Protein AF-A0A411HLN0-F1 (afdb_monomer)

Mean predicted aligned error: 2.89 Å

Radius of gyration: 16.05 Å; Cα contacts (8 Å, |Δi|>4): 279; chains: 1; bounding box: 36×30×47 Å

Foldseek 3Di:
DQDALVVFKDKDWDQAQQVACQVVLCVPPVDGDDGHDT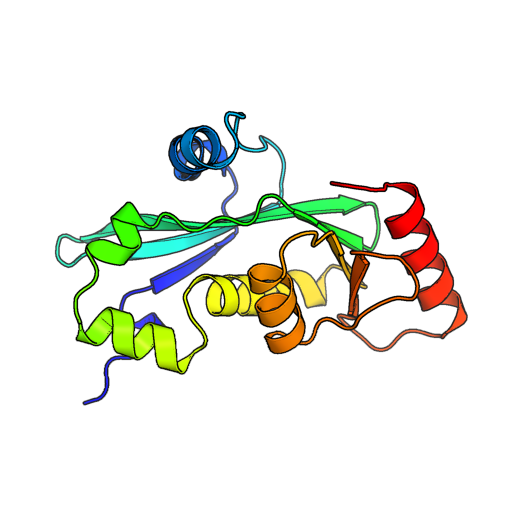KIFIWGQDPVRDTHTAWIWGWDDDDQETEIDPTDGDVVVVVVDDPSNVVNQVVQVHDSLVSVLVVLQVCLVRHQKYKYQDPDPSVVVSCVVSPWDDDPDPSITMDGSDDDDPVVVVVVVVVNVVVPHD

Solvent-accessible surface area (backbone atoms only — not comparable to full-atom values): 9291 Å² total; per-residue (Å²): 133,85,69,55,50,75,80,37,42,49,69,45,78,45,92,62,39,42,88,65,40,28,71,54,30,38,70,76,70,72,40,79,40,66,90,62,70,42,27,38,39,27,24,38,52,44,97,88,70,48,74,42,71,32,30,39,38,35,34,40,78,61,86,56,31,33,44,39,25,82,67,47,67,40,66,72,54,60,68,68,49,52,70,67,56,52,51,27,28,54,78,58,68,26,66,65,35,49,41,49,46,49,49,54,62,71,42,28,88,81,29,56,31,40,33,35,57,44,90,46,75,68,59,42,55,39,45,45,74,66,59,33,42,83,53,98,51,88,47,36,31,40,32,69,51,55,93,70,57,72,68,59,50,53,52,54,50,51,55,54,58,73,68,54,85,96

Nearest PDB structures (foldseek):
  3v92-assembly1_B  TM=3.816E-01  e=2.909E-01  Homo sapiens
  1c8z-assembly1_A  TM=3.598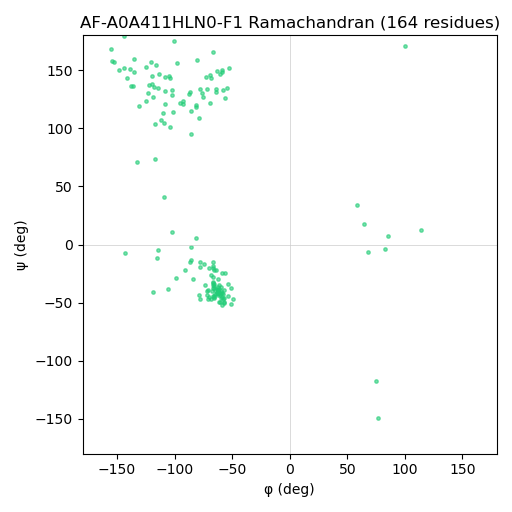E-01  e=3.294E-01  Mus musculus
  1s31-assembly1_A  TM=3.503E-01  e=3.294E-01  Homo sapiens
  3fg4-assembly2_B  TM=3.562E-01  e=1.290E+00  Plexaura homomalla
  8qdr-assembly1_B  TM=3.666E-01  e=1.759E+00  Vitis vinifera

Secondary structure (DSSP, 8-state):
-PPPGGGTEEEEEES-THHHHHHHHHHHHSSPPP-SS-EEEEEEE-TTS-EEEEEEEEEEEETTEEEEEEEEE-HHHHTTS-HHHHHHHHHTT-HHHHHHHHHHHHHTTT-SEEEEE---HHHHHHHHHHT-EE-SSTTEEEEESS---HHHHHHHHHHHHHH---

Sequence (166 aa):
MNMRVEDFIIVTEVDHGPAFVEQIFQRRYKQTAPDFPHHIVAFWRRDDGAFVPLCYAHFSNAGEILLGGGACTDDRVLRRLSAAQRDALRTVGGVYQHTLDYAVKHFAPRYDAIFGYCGDGLAERVDLAVGFSKTEHKHLLVYWTRELAPDRRAELLAQANVVGPF

Organism: NCBI:txid2511995

Structure (mmCIF, N/CA/C/O backbone):
data_AF-A0A411HLN0-F1
#
_entry.id   AF-A0A411HLN0-F1
#
loop_
_atom_site.group_PDB
_atom_site.id
_atom_site.type_symbol
_atom_site.label_atom_id
_atom_site.label_alt_id
_atom_site.label_comp_id
_atom_site.label_asym_id
_atom_site.label_entity_id
_atom_site.label_seq_id
_atom_site.pdbx_PDB_ins_code
_atom_site.Cartn_x
_atom_site.Cartn_y
_atom_site.Cartn_z
_atom_site.occupancy
_atom_site.B_iso_or_equiv
_atom_site.auth_seq_id
_atom_site.auth_comp_id
_atom_site.auth_asym_id
_atom_site.auth_atom_id
_atom_site.pdbx_PDB_model_num
ATOM 1 N N . MET A 1 1 ? 1.170 -11.139 27.976 1.00 58.38 1 MET A N 1
ATOM 2 C CA . MET A 1 1 ? 1.066 -11.585 26.571 1.00 58.38 1 MET A CA 1
ATOM 3 C C . MET A 1 1 ? 1.064 -10.327 25.718 1.00 58.38 1 MET A C 1
ATOM 5 O O . MET A 1 1 ? 0.274 -9.442 26.021 1.00 58.38 1 MET A O 1
ATOM 9 N N . ASN A 1 2 ? 2.009 -10.172 24.788 1.00 81.81 2 ASN A N 1
ATOM 10 C CA . ASN A 1 2 ? 2.109 -8.943 23.995 1.00 81.81 2 ASN A CA 1
ATOM 11 C C . ASN A 1 2 ? 0.993 -8.942 22.939 1.00 81.81 2 ASN A C 1
ATOM 13 O O . ASN A 1 2 ? 0.846 -9.933 22.227 1.00 81.81 2 ASN A O 1
ATOM 17 N N . MET A 1 3 ? 0.196 -7.874 22.881 1.00 92.06 3 MET A N 1
ATOM 18 C CA . MET A 1 3 ? -0.866 -7.708 21.882 1.00 92.06 3 MET A CA 1
ATOM 19 C C . MET A 1 3 ? -0.242 -7.617 20.488 1.00 92.06 3 MET A C 1
ATOM 21 O O . MET A 1 3 ? 0.699 -6.845 20.298 1.00 92.06 3 MET A O 1
ATOM 25 N N . ARG A 1 4 ? -0.754 -8.383 19.521 1.00 94.94 4 ARG A N 1
ATOM 26 C CA . ARG A 1 4 ? -0.314 -8.301 18.124 1.00 94.94 4 ARG A CA 1
ATOM 27 C C . ARG A 1 4 ? -1.273 -7.433 17.321 1.00 94.94 4 ARG A C 1
ATOM 29 O O . ARG A 1 4 ? -2.436 -7.274 17.688 1.00 94.94 4 ARG A O 1
ATOM 36 N N . VAL A 1 5 ? -0.788 -6.863 16.222 1.00 96.81 5 VAL A N 1
ATOM 37 C CA . VAL A 1 5 ? -1.590 -5.972 15.371 1.00 96.81 5 VAL A CA 1
ATOM 38 C C . VAL A 1 5 ? -2.770 -6.715 14.753 1.00 96.81 5 VAL A C 1
ATOM 40 O O . VAL A 1 5 ? -3.878 -6.191 14.740 1.00 96.81 5 VAL A O 1
ATOM 43 N N . GLU A 1 6 ? -2.574 -7.970 14.359 1.00 96.00 6 GLU A N 1
ATOM 44 C CA . GLU A 1 6 ? -3.593 -8.822 13.737 1.00 96.00 6 GLU A CA 1
ATOM 45 C C . GLU A 1 6 ? -4.734 -9.180 14.704 1.00 96.00 6 GLU A C 1
ATOM 47 O O . GLU A 1 6 ? -5.807 -9.617 14.287 1.00 96.00 6 GLU A O 1
ATOM 52 N N . ASP A 1 7 ? -4.537 -8.975 16.011 1.00 95.94 7 ASP A N 1
ATOM 53 C CA . ASP A 1 7 ? -5.576 -9.208 17.008 1.00 95.94 7 ASP A CA 1
ATOM 54 C C . ASP A 1 7 ? -6.648 -8.091 16.982 1.00 95.94 7 ASP A C 1
ATOM 56 O O . ASP A 1 7 ? -7.747 -8.284 17.508 1.00 95.94 7 ASP A O 1
ATOM 60 N N . PHE A 1 8 ? -6.379 -6.929 16.370 1.00 97.44 8 PHE A N 1
ATOM 61 C CA . PHE A 1 8 ? -7.331 -5.807 16.309 1.00 97.44 8 PHE A CA 1
ATOM 62 C C . PHE A 1 8 ? -7.334 -5.020 14.990 1.00 97.44 8 PHE A C 1
ATOM 64 O O . PHE A 1 8 ? -8.211 -4.176 14.811 1.00 97.44 8 PHE A O 1
ATOM 71 N N . ILE A 1 9 ? -6.412 -5.274 14.063 1.00 98.31 9 ILE A N 1
ATOM 72 C CA . ILE A 1 9 ? -6.415 -4.722 12.706 1.00 98.31 9 ILE A CA 1
ATOM 73 C C . ILE A 1 9 ? -6.606 -5.854 11.704 1.00 98.31 9 ILE A C 1
ATOM 75 O O . ILE A 1 9 ? -5.947 -6.886 11.784 1.00 98.31 9 ILE A O 1
ATOM 79 N N . ILE A 1 10 ? -7.486 -5.629 10.733 1.00 98.19 10 ILE A N 1
ATOM 80 C CA . ILE A 1 10 ? -7.634 -6.475 9.551 1.00 98.19 10 ILE A CA 1
ATOM 81 C C . ILE A 1 10 ? -7.327 -5.617 8.335 1.00 98.19 10 ILE A C 1
ATOM 83 O O . ILE A 1 10 ? -7.938 -4.565 8.171 1.00 98.19 10 ILE A O 1
ATOM 87 N N . VAL A 1 11 ? -6.411 -6.064 7.481 1.00 98.62 11 VAL A N 1
ATOM 88 C CA . VAL A 1 11 ? -6.149 -5.429 6.187 1.00 98.62 11 VAL A CA 1
ATOM 89 C C . VAL A 1 11 ? -6.680 -6.329 5.085 1.00 98.62 11 VAL A C 1
ATOM 91 O O . VAL A 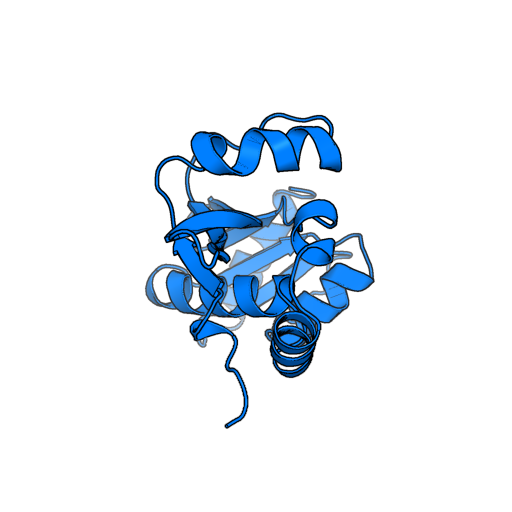1 11 ? -6.454 -7.539 5.114 1.00 98.62 11 VAL A O 1
ATOM 94 N N . THR A 1 12 ? -7.423 -5.759 4.141 1.00 98.50 12 THR A N 1
ATOM 95 C CA . THR A 1 12 ? -7.981 -6.523 3.025 1.00 98.50 12 THR A CA 1
ATOM 96 C C . THR A 1 12 ? -8.239 -5.653 1.798 1.00 98.50 12 THR A C 1
ATOM 98 O O . THR A 1 12 ? -8.374 -4.431 1.913 1.00 98.50 12 THR A O 1
ATOM 101 N N . GLU A 1 13 ? -8.299 -6.291 0.629 1.00 98.50 13 GLU A N 1
ATOM 102 C CA . GLU A 1 13 ? -8.861 -5.685 -0.577 1.00 98.50 13 GLU A CA 1
ATOM 103 C C . GLU A 1 13 ? -10.395 -5.726 -0.499 1.00 98.50 13 GLU A C 1
ATOM 105 O O . GLU A 1 13 ? -10.968 -6.754 -0.141 1.00 98.50 13 GLU A O 1
ATOM 110 N N . VAL A 1 14 ? -11.063 -4.618 -0.820 1.00 97.88 14 VAL A N 1
ATOM 111 C CA . VAL A 1 14 ? -12.531 -4.538 -0.878 1.00 97.88 14 VAL A CA 1
ATOM 112 C C . VAL A 1 14 ? -13.001 -4.159 -2.279 1.00 97.88 14 VAL A C 1
ATOM 114 O O . VAL A 1 14 ? -12.374 -3.340 -2.945 1.00 97.88 14 VAL A O 1
ATOM 117 N N . ASP A 1 15 ? -14.140 -4.701 -2.708 1.00 95.31 15 ASP A N 1
ATOM 118 C CA . ASP A 1 15 ? -14.669 -4.432 -4.054 1.00 95.31 15 ASP A CA 1
ATOM 119 C C . ASP A 1 15 ? -15.252 -3.017 -4.189 1.00 95.31 15 ASP A C 1
ATOM 121 O O . ASP A 1 15 ? -15.133 -2.378 -5.230 1.00 95.31 15 ASP A O 1
ATOM 125 N N . HIS A 1 16 ? -15.864 -2.500 -3.118 1.00 93.75 16 HIS A N 1
ATOM 126 C CA . HIS A 1 16 ? -16.542 -1.201 -3.104 1.00 93.75 16 HIS A CA 1
ATOM 127 C C . HIS A 1 16 ? -15.870 -0.240 -2.119 1.00 93.75 16 HIS A C 1
ATOM 129 O O . HIS A 1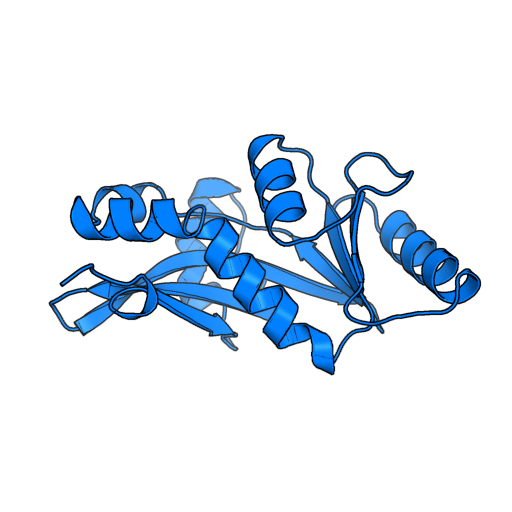 16 ? -16.394 0.037 -1.038 1.00 93.75 16 HIS A O 1
ATOM 135 N N . GLY A 1 17 ? -14.694 0.273 -2.489 1.00 94.69 17 GLY A N 1
ATOM 136 C CA . GLY A 1 17 ? -13.895 1.185 -1.661 1.00 94.69 17 GLY A CA 1
ATOM 137 C C . GLY A 1 17 ? -14.666 2.395 -1.118 1.00 94.69 17 GLY A C 1
ATOM 138 O O . GLY A 1 17 ? -14.647 2.602 0.104 1.00 94.69 17 GLY A O 1
ATOM 139 N N . PRO A 1 18 ? -15.389 3.167 -1.959 1.00 96.44 18 PRO A N 1
ATOM 140 C CA . PRO A 1 18 ? -16.116 4.360 -1.519 1.00 96.44 18 PRO A CA 1
ATOM 141 C C . PRO A 1 18 ? -17.078 4.120 -0.352 1.00 96.44 18 PRO A C 1
ATOM 143 O O . PRO A 1 18 ? -17.180 4.966 0.537 1.00 96.44 18 PRO A O 1
ATOM 146 N N . ALA A 1 19 ? -17.706 2.940 -0.272 1.00 96.62 19 ALA A N 1
ATOM 147 C CA . ALA A 1 19 ? -18.607 2.588 0.828 1.00 96.62 19 ALA A CA 1
ATOM 148 C C . ALA A 1 19 ? -17.928 2.652 2.211 1.00 96.62 19 ALA A C 1
ATOM 150 O O . ALA A 1 19 ? -18.596 2.868 3.223 1.00 96.62 19 ALA A O 1
ATOM 151 N N . PHE A 1 20 ? -16.603 2.502 2.258 1.00 96.56 20 PHE A N 1
ATOM 152 C CA . PHE A 1 20 ? -15.818 2.508 3.488 1.00 96.56 20 PHE A CA 1
ATOM 153 C C . PHE A 1 20 ? -15.022 3.801 3.682 1.00 96.56 20 PHE A C 1
ATOM 155 O O . PHE A 1 20 ? -14.899 4.281 4.810 1.00 96.56 20 PHE A O 1
ATOM 162 N N . VAL A 1 21 ? -14.462 4.373 2.612 1.00 96.12 21 VAL A N 1
ATOM 163 C CA . VAL A 1 21 ? -13.397 5.388 2.744 1.00 96.12 21 VAL A CA 1
ATOM 164 C C . VAL A 1 21 ? -13.778 6.785 2.272 1.00 96.12 21 VAL A C 1
ATOM 166 O O . VAL A 1 21 ? -13.001 7.711 2.506 1.00 96.12 21 VAL A O 1
ATOM 169 N N . GLU A 1 22 ? -14.973 6.980 1.704 1.00 96.19 22 GLU A N 1
ATOM 170 C CA . GLU A 1 22 ? -15.426 8.278 1.171 1.00 96.19 22 GLU A CA 1
ATOM 171 C C . GLU A 1 22 ? -15.220 9.414 2.178 1.00 96.19 22 GLU A C 1
ATOM 173 O O . GLU A 1 22 ? -14.626 10.449 1.885 1.00 96.19 22 GLU A O 1
ATOM 178 N N . GLN A 1 23 ? -15.623 9.196 3.429 1.00 94.12 23 GLN A N 1
ATOM 179 C CA . GLN A 1 23 ? -15.479 10.220 4.456 1.00 94.12 23 GLN A CA 1
ATOM 180 C C . GLN A 1 23 ? -14.018 10.531 4.815 1.00 94.12 23 GLN A C 1
ATOM 182 O O . GLN A 1 23 ? -13.716 11.663 5.198 1.00 94.12 23 GLN A O 1
ATOM 187 N N . ILE A 1 24 ? -13.117 9.546 4.740 1.00 93.44 24 ILE A N 1
ATOM 188 C CA . ILE A 1 24 ? -11.682 9.750 4.980 1.00 93.44 24 ILE A CA 1
ATOM 189 C C . ILE A 1 24 ? -11.111 10.597 3.838 1.00 93.44 24 ILE A C 1
ATOM 191 O O . ILE A 1 24 ? -10.450 11.608 4.093 1.00 93.44 24 ILE A O 1
ATOM 195 N N . PHE A 1 25 ? -11.452 10.239 2.598 1.00 93.94 25 PHE A N 1
ATOM 196 C CA . PHE A 1 25 ? -11.022 10.920 1.379 1.00 93.94 25 PHE A CA 1
ATOM 197 C C . PHE A 1 25 ? -11.476 12.379 1.327 1.00 93.94 25 PHE A C 1
ATOM 199 O O . PHE A 1 25 ? -10.653 13.287 1.195 1.00 93.94 25 PHE A O 1
ATOM 206 N N . GLN A 1 26 ? -12.758 12.636 1.581 1.00 94.25 26 GLN A N 1
ATOM 207 C CA . GLN A 1 26 ? -13.309 13.992 1.632 1.00 94.25 26 GLN A CA 1
ATOM 208 C C . GLN A 1 26 ? -12.629 14.856 2.699 1.00 94.25 26 GLN A C 1
ATOM 210 O O . GLN A 1 26 ? -12.399 16.055 2.518 1.00 94.25 26 GLN A O 1
ATOM 215 N N . ARG A 1 27 ? -12.264 14.272 3.844 1.00 92.44 27 ARG A N 1
ATOM 216 C CA . ARG A 1 27 ? -11.551 15.009 4.894 1.00 92.44 27 ARG A CA 1
ATOM 217 C C . ARG A 1 27 ? -10.118 15.336 4.488 1.00 92.44 27 ARG A C 1
ATOM 219 O O . ARG A 1 27 ? -9.711 16.481 4.689 1.00 92.44 27 ARG A O 1
ATOM 226 N N . ARG A 1 28 ? -9.385 14.350 3.960 1.00 91.44 28 ARG A N 1
ATOM 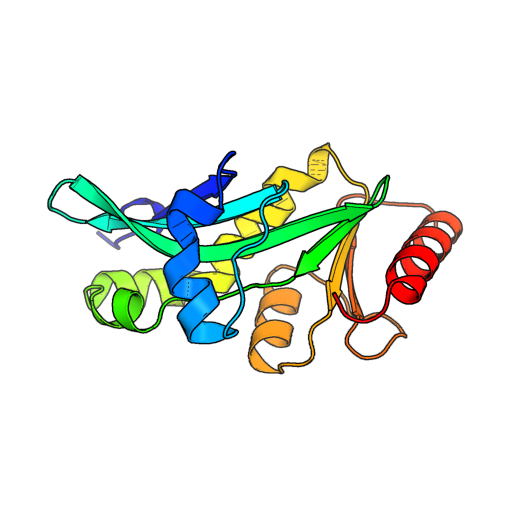227 C CA . ARG A 1 28 ? -7.948 14.442 3.672 1.00 91.44 28 ARG A CA 1
ATOM 228 C C . ARG A 1 28 ? -7.647 15.201 2.383 1.00 91.44 28 ARG A C 1
ATOM 230 O O . ARG A 1 28 ? -6.750 16.036 2.388 1.00 91.44 28 ARG A O 1
ATOM 237 N N . TYR A 1 29 ? -8.405 14.927 1.327 1.00 90.94 29 TYR A N 1
ATOM 238 C CA . TYR A 1 29 ? -8.132 15.397 -0.031 1.00 90.94 29 TYR A CA 1
ATOM 239 C C . TYR A 1 29 ? -9.190 16.351 -0.580 1.00 90.94 29 TYR A C 1
ATOM 241 O O . TYR A 1 29 ? -8.935 16.989 -1.594 1.00 90.94 29 TYR A O 1
ATOM 249 N N . LYS A 1 30 ? -10.353 16.494 0.081 1.00 94.94 30 LYS A N 1
ATOM 250 C CA . LYS A 1 30 ? -11.500 17.273 -0.442 1.00 94.94 30 LYS A CA 1
ATOM 251 C C . LYS A 1 30 ? -11.984 16.751 -1.800 1.00 94.94 30 LYS A C 1
ATOM 253 O O . LYS A 1 30 ? -12.405 17.520 -2.657 1.00 94.94 30 LYS A O 1
ATOM 258 N N . GLN A 1 31 ? -11.882 15.440 -1.977 1.00 93.88 31 GLN A N 1
ATOM 259 C CA . GLN A 1 31 ? -12.211 14.717 -3.196 1.00 93.88 31 GLN A CA 1
ATOM 260 C C . GLN A 1 31 ? -13.014 13.468 -2.843 1.00 93.88 31 GLN A C 1
ATOM 262 O O . GLN A 1 31 ? -12.962 12.991 -1.704 1.00 93.88 31 GLN A O 1
ATOM 267 N N . THR A 1 32 ? -13.728 12.949 -3.837 1.00 94.88 32 THR A N 1
ATOM 268 C CA . THR A 1 32 ? -14.397 11.650 -3.762 1.00 94.88 32 THR A CA 1
ATOM 269 C C . THR A 1 32 ? -13.370 10.531 -3.734 1.00 94.88 32 THR A C 1
ATOM 271 O O . THR A 1 32 ? -12.313 10.641 -4.362 1.00 94.88 32 THR A O 1
ATOM 274 N N . ALA A 1 33 ? -13.672 9.451 -3.018 1.00 95.38 33 ALA A N 1
ATOM 275 C CA . ALA A 1 33 ? -12.864 8.247 -3.111 1.00 95.38 33 ALA A CA 1
ATOM 276 C C . ALA A 1 33 ? -12.886 7.711 -4.556 1.00 95.38 33 ALA A C 1
ATOM 278 O O . ALA A 1 33 ? -13.908 7.844 -5.237 1.00 95.38 33 ALA A O 1
ATOM 279 N N . PRO A 1 34 ? -11.787 7.103 -5.038 1.00 94.56 34 PRO A N 1
ATOM 280 C CA . PRO A 1 34 ? -11.796 6.389 -6.308 1.00 94.56 34 PRO A CA 1
ATOM 281 C C . PRO A 1 34 ? -12.909 5.336 -6.322 1.00 94.56 34 PRO A C 1
ATOM 283 O O . PRO A 1 34 ? -13.054 4.600 -5.347 1.00 94.56 34 PRO A O 1
ATOM 286 N N . ASP A 1 35 ? -13.664 5.256 -7.417 1.00 95.06 35 ASP A N 1
ATOM 287 C CA . ASP A 1 35 ? -14.753 4.285 -7.630 1.00 95.06 35 ASP A CA 1
ATOM 288 C C . ASP A 1 35 ? -14.373 3.235 -8.687 1.00 95.06 35 ASP A C 1
ATOM 290 O O . ASP A 1 35 ? -15.117 2.899 -9.605 1.00 95.06 35 ASP A O 1
ATOM 294 N N . PHE A 1 36 ? -13.129 2.779 -8.621 1.00 94.50 36 PHE A N 1
ATOM 295 C CA . PHE A 1 36 ? -12.608 1.727 -9.480 1.00 94.50 36 PHE A CA 1
ATOM 296 C C . PHE A 1 36 ? -11.558 0.919 -8.708 1.00 94.50 36 PHE A C 1
ATOM 298 O O . PHE A 1 36 ? -10.882 1.498 -7.846 1.00 94.50 36 PHE A O 1
ATOM 305 N N . PRO A 1 37 ? -11.384 -0.385 -9.011 1.00 95.56 37 PRO A N 1
ATOM 306 C CA . PRO A 1 37 ? -10.404 -1.230 -8.322 1.00 95.56 37 PRO A CA 1
ATOM 307 C C . PRO A 1 37 ? -8.998 -0.602 -8.334 1.00 95.56 37 PRO A C 1
ATOM 309 O O . PRO A 1 37 ? -8.660 0.132 -9.258 1.00 95.56 37 PRO A O 1
ATOM 312 N N . HIS A 1 38 ? -8.104 -0.837 -7.380 1.00 97.75 38 HIS A N 1
ATOM 313 C CA . HIS A 1 38 ? -8.096 -1.771 -6.261 1.00 97.75 38 HIS A CA 1
ATOM 314 C C . HIS A 1 38 ? -8.048 -1.022 -4.923 1.00 97.75 38 HIS A C 1
ATOM 316 O O . HIS A 1 38 ? -7.248 -0.099 -4.745 1.00 97.75 38 HIS A O 1
ATOM 322 N N . HIS A 1 39 ? -8.862 -1.442 -3.956 1.00 98.19 39 HIS A N 1
ATOM 323 C CA . HIS A 1 39 ? -9.034 -0.731 -2.688 1.00 98.19 39 HIS A CA 1
ATOM 324 C C . HIS A 1 39 ? -8.464 -1.537 -1.528 1.00 98.19 39 HIS A C 1
ATOM 326 O O . HIS A 1 39 ? -9.091 -2.501 -1.099 1.00 98.19 39 HIS A O 1
ATOM 332 N N . ILE A 1 40 ? -7.323 -1.131 -0.971 1.00 98.62 40 ILE A N 1
ATOM 333 C CA . ILE A 1 40 ? -6.797 -1.752 0.248 1.00 98.62 40 ILE A CA 1
ATOM 334 C C . ILE A 1 40 ? -7.238 -0.930 1.451 1.00 98.62 40 ILE A C 1
ATOM 336 O O . ILE A 1 40 ? -6.916 0.254 1.551 1.00 98.62 40 ILE A O 1
ATOM 340 N N . VAL A 1 41 ? -7.954 -1.562 2.379 1.00 98.62 41 VAL A N 1
ATOM 341 C CA . VAL A 1 41 ? -8.448 -0.922 3.601 1.00 98.62 41 VAL A CA 1
ATOM 342 C C . VAL A 1 41 ? -7.939 -1.684 4.817 1.00 98.62 41 VAL A C 1
ATOM 344 O O . VAL A 1 41 ? -8.103 -2.900 4.919 1.00 98.62 41 VAL A O 1
ATOM 347 N N . ALA A 1 42 ? -7.367 -0.956 5.773 1.00 98.62 42 ALA A N 1
ATOM 348 C CA . ALA A 1 42 ? -7.157 -1.450 7.125 1.00 98.62 42 ALA A CA 1
ATOM 349 C C . ALA A 1 42 ? -8.341 -1.058 8.008 1.00 98.62 42 ALA A C 1
ATOM 351 O O . ALA A 1 42 ? -8.631 0.127 8.197 1.00 98.62 42 ALA A O 1
ATOM 352 N N . PHE A 1 43 ? -8.997 -2.056 8.585 1.00 98.62 43 PHE A N 1
ATOM 353 C CA . PHE A 1 43 ? -10.088 -1.913 9.531 1.00 98.62 43 PHE A CA 1
ATOM 354 C C . PHE A 1 43 ? -9.600 -2.155 10.953 1.00 98.62 43 PHE A C 1
ATOM 356 O O . PHE A 1 43 ? -8.958 -3.162 11.243 1.00 98.62 43 PHE A O 1
ATOM 363 N N . TRP A 1 44 ? -9.979 -1.267 11.864 1.00 98.50 44 TRP A N 1
ATOM 364 C CA . TRP A 1 44 ? -9.908 -1.519 13.294 1.00 98.50 44 TRP A CA 1
ATOM 365 C C . TRP A 1 44 ? -11.123 -2.335 13.740 1.00 98.50 44 TRP A C 1
ATOM 367 O O . TRP A 1 44 ? -12.260 -1.869 13.627 1.00 98.50 44 TRP A O 1
ATOM 377 N N . ARG A 1 45 ? -10.873 -3.537 14.266 1.00 98.00 45 ARG A N 1
ATOM 378 C CA . ARG A 1 45 ? -11.859 -4.362 14.963 1.00 98.00 45 ARG A CA 1
ATOM 379 C C . ARG A 1 45 ? -12.026 -3.844 16.387 1.00 98.00 45 ARG A C 1
ATOM 381 O O . ARG A 1 45 ? -11.134 -3.990 17.223 1.00 98.00 45 ARG A O 1
ATOM 388 N N . ARG A 1 46 ? -13.174 -3.232 16.644 1.00 95.19 46 ARG A N 1
ATOM 389 C CA . ARG A 1 46 ? -13.561 -2.734 17.963 1.00 95.19 46 ARG A CA 1
ATOM 390 C C . ARG A 1 46 ? -14.107 -3.855 18.841 1.00 95.19 46 ARG A C 1
ATOM 392 O O . ARG A 1 46 ? -14.601 -4.863 18.342 1.00 95.19 46 ARG A O 1
ATOM 399 N N . ASP A 1 47 ? -14.082 -3.626 20.150 1.00 91.56 47 ASP A N 1
ATOM 400 C CA . ASP A 1 47 ? -14.577 -4.578 21.154 1.00 91.56 47 ASP A CA 1
ATOM 401 C C . ASP A 1 47 ? -16.092 -4.837 21.039 1.00 91.56 47 ASP A C 1
ATOM 403 O O . ASP A 1 47 ? -16.576 -5.883 21.457 1.00 91.56 47 ASP A O 1
ATOM 407 N N . ASP A 1 48 ? -16.841 -3.912 20.429 1.00 94.31 48 ASP A N 1
ATOM 408 C CA . ASP A 1 48 ? -18.266 -4.073 20.103 1.00 94.31 48 ASP A CA 1
ATOM 409 C C . ASP A 1 48 ? -18.516 -4.873 18.809 1.00 94.31 48 ASP A C 1
ATOM 411 O O . ASP A 1 48 ? -19.655 -4.993 18.362 1.00 94.31 48 ASP A O 1
ATOM 415 N N . GLY A 1 49 ? -17.459 -5.415 18.197 1.00 93.19 49 GLY A N 1
ATOM 416 C CA . GLY A 1 49 ? -17.513 -6.193 16.961 1.00 93.19 49 GLY A CA 1
ATOM 417 C C . GLY A 1 49 ? -17.551 -5.353 15.682 1.00 93.19 49 GLY A C 1
ATOM 418 O O . GLY A 1 49 ? -17.508 -5.923 14.593 1.00 93.19 49 GLY A O 1
ATOM 419 N N . ALA A 1 50 ? -17.604 -4.020 15.773 1.00 95.94 50 ALA A N 1
ATOM 420 C CA . ALA A 1 50 ? -17.614 -3.164 14.593 1.00 95.94 50 ALA A CA 1
ATOM 421 C C . ALA A 1 50 ? -16.238 -3.106 13.908 1.00 95.94 50 ALA A C 1
ATOM 423 O O . ALA A 1 50 ? -15.194 -3.032 14.563 1.00 95.94 50 ALA A O 1
ATOM 424 N N . PHE A 1 51 ? -16.251 -3.039 12.576 1.00 97.12 51 PHE A N 1
ATOM 425 C CA . PHE A 1 51 ? -15.069 -2.785 11.752 1.00 97.12 51 PHE A CA 1
ATOM 426 C C . PHE A 1 51 ? -15.062 -1.331 11.298 1.00 97.12 51 PHE A C 1
ATOM 428 O O . PHE A 1 51 ? -15.939 -0.896 10.553 1.00 97.12 51 PHE A O 1
ATOM 435 N N . VAL A 1 52 ? -14.080 -0.563 11.765 1.00 97.69 52 VAL A N 1
ATOM 436 C CA . VAL A 1 52 ? -13.961 0.865 11.450 1.00 97.69 52 VAL A CA 1
ATOM 437 C C . VAL A 1 52 ? -12.779 1.087 10.507 1.00 97.69 52 VAL A C 1
ATOM 439 O O . VAL A 1 52 ? -11.656 0.769 10.897 1.00 97.69 52 VAL A O 1
ATOM 442 N N . PRO A 1 53 ? -12.987 1.656 9.306 1.00 97.75 53 PRO A N 1
ATOM 443 C CA . PRO A 1 53 ? -11.899 2.021 8.402 1.00 97.75 53 PRO A CA 1
ATOM 444 C C . PRO A 1 53 ? -10.906 2.963 9.094 1.00 97.75 53 PRO A C 1
ATOM 446 O O . PRO A 1 53 ? -11.296 3.991 9.652 1.00 97.75 53 PRO A O 1
ATOM 449 N N . LEU A 1 54 ? -9.627 2.597 9.081 1.00 97.75 54 LEU A N 1
ATOM 450 C CA . LEU A 1 54 ? -8.545 3.323 9.750 1.00 97.75 54 LEU A CA 1
ATOM 451 C C . LEU A 1 54 ? -7.488 3.816 8.760 1.00 97.75 54 LEU A C 1
ATOM 453 O O . LEU A 1 54 ? -7.000 4.935 8.903 1.00 97.75 54 LEU A O 1
ATOM 457 N N . CYS A 1 55 ? -7.126 3.002 7.774 1.00 97.75 55 CYS A N 1
ATOM 458 C CA . CYS A 1 55 ? -6.170 3.371 6.736 1.00 97.75 55 CYS A CA 1
ATOM 459 C C . CYS A 1 55 ? -6.650 2.852 5.384 1.00 97.75 55 CYS A C 1
ATOM 461 O O . CYS A 1 55 ? -7.365 1.853 5.318 1.00 97.75 55 CYS A O 1
ATOM 463 N N . TYR A 1 56 ? -6.275 3.555 4.326 1.00 97.69 56 TYR A N 1
ATOM 464 C CA . TYR A 1 56 ? -6.628 3.230 2.959 1.00 97.69 56 TYR A CA 1
ATOM 465 C C . TYR A 1 56 ? -5.453 3.505 2.028 1.00 97.69 56 TYR A C 1
ATOM 467 O O . TYR A 1 56 ? -4.755 4.501 2.214 1.00 97.69 56 TYR A O 1
ATOM 475 N N . ALA A 1 57 ? -5.280 2.652 1.023 1.00 96.69 57 ALA A N 1
ATOM 476 C CA . ALA A 1 57 ? -4.412 2.872 -0.126 1.00 96.69 57 ALA A CA 1
ATOM 477 C C . ALA A 1 57 ? -5.137 2.411 -1.396 1.00 96.69 57 ALA A C 1
ATOM 479 O O . ALA A 1 57 ? -5.775 1.353 -1.405 1.00 96.69 57 ALA A O 1
ATOM 480 N N . HIS A 1 58 ? -5.049 3.212 -2.457 1.00 97.31 58 HIS A N 1
ATOM 481 C CA . HIS A 1 58 ? -5.610 2.879 -3.763 1.00 97.31 58 HIS A CA 1
ATOM 482 C C . HIS A 1 58 ? -4.500 2.473 -4.726 1.00 97.31 58 HIS A C 1
ATOM 484 O O . HIS A 1 58 ? -3.408 3.038 -4.680 1.00 97.31 58 HIS A O 1
ATOM 490 N N . PHE A 1 59 ? -4.792 1.518 -5.607 1.00 97.81 59 PHE A N 1
ATOM 491 C CA . PHE A 1 59 ? -3.886 1.129 -6.679 1.00 97.81 59 PHE A CA 1
ATOM 492 C C . PHE A 1 59 ? -4.624 1.093 -8.011 1.00 97.81 59 PHE A C 1
ATOM 494 O O . PHE A 1 59 ? -5.549 0.301 -8.193 1.00 97.81 59 PHE A O 1
ATOM 501 N N . SER A 1 60 ? -4.186 1.922 -8.953 1.00 97.00 60 SER A N 1
ATOM 502 C CA . SER A 1 60 ? -4.696 1.932 -10.323 1.00 97.00 60 SER A CA 1
ATOM 503 C C . SER A 1 60 ? -3.935 0.920 -11.174 1.00 97.00 60 SER A C 1
ATOM 505 O O . SER A 1 60 ? -2.705 0.904 -11.164 1.00 97.00 60 SER A O 1
ATOM 507 N N . ASN A 1 61 ? -4.650 0.085 -11.925 1.00 96.50 61 ASN A N 1
ATOM 508 C CA . ASN A 1 61 ? -4.038 -0.832 -12.884 1.00 96.50 61 ASN A CA 1
ATOM 509 C C . ASN A 1 61 ? -3.591 -0.074 -14.144 1.00 96.50 61 ASN A C 1
ATOM 511 O O . ASN A 1 61 ? -4.379 0.659 -14.741 1.00 96.50 61 ASN A O 1
ATOM 515 N N . ALA A 1 62 ? -2.339 -0.288 -14.554 1.00 95.88 62 ALA A N 1
ATOM 516 C CA . ALA A 1 62 ? -1.805 0.158 -15.832 1.00 95.88 62 ALA A CA 1
ATOM 517 C C . ALA A 1 62 ? -1.049 -0.993 -16.522 1.00 95.88 62 ALA A C 1
ATOM 519 O O . ALA A 1 62 ? 0.174 -0.990 -16.617 1.00 95.88 62 ALA A O 1
ATOM 520 N N . GLY A 1 63 ? -1.780 -2.000 -16.999 1.00 95.25 63 GLY A N 1
ATOM 521 C CA . GLY A 1 63 ? -1.195 -3.178 -17.641 1.00 95.25 63 GLY A CA 1
ATOM 522 C C . GLY A 1 63 ? -0.563 -4.109 -16.607 1.00 95.25 63 GLY A C 1
ATOM 523 O O . GLY A 1 63 ? -1.246 -4.653 -15.744 1.00 95.25 63 GLY A O 1
ATOM 524 N N . GLU A 1 64 ? 0.746 -4.302 -16.696 1.00 96.56 64 GLU A N 1
ATOM 525 C CA . GLU A 1 64 ? 1.520 -5.199 -15.834 1.00 96.56 64 GLU A CA 1
ATOM 526 C C . GLU A 1 64 ? 1.968 -4.536 -14.526 1.00 96.56 64 GLU A C 1
ATOM 528 O O . GLU A 1 64 ? 2.574 -5.190 -13.671 1.00 96.56 64 GLU A O 1
ATOM 533 N N . ILE A 1 65 ? 1.661 -3.249 -14.349 1.00 98.25 65 ILE A N 1
ATOM 534 C CA . ILE A 1 65 ? 2.043 -2.465 -13.176 1.00 98.25 65 ILE A CA 1
ATOM 535 C C . ILE A 1 65 ? 0.824 -1.911 -12.445 1.00 98.25 65 ILE A C 1
ATOM 537 O O . ILE A 1 65 ? -0.248 -1.703 -13.020 1.00 98.25 65 ILE A O 1
ATOM 541 N N . LEU A 1 66 ? 1.022 -1.623 -11.163 1.00 98.44 66 LEU A N 1
ATOM 542 C CA . LEU A 1 66 ? 0.096 -0.835 -10.358 1.00 98.44 66 LEU A CA 1
ATOM 543 C C . LEU A 1 66 ? 0.675 0.546 -10.062 1.00 98.44 66 LEU A C 1
ATOM 545 O O . LEU A 1 66 ? 1.868 0.677 -9.797 1.00 98.44 66 LEU A O 1
ATOM 549 N N . LEU A 1 67 ? -0.190 1.555 -10.034 1.00 98.00 67 LEU A N 1
ATOM 550 C CA . LEU A 1 67 ? 0.114 2.919 -9.604 1.00 98.00 67 LEU A CA 1
ATOM 551 C C . LEU A 1 67 ? -0.583 3.172 -8.263 1.00 98.00 67 LEU A C 1
ATOM 553 O O . LEU A 1 67 ? -1.806 3.296 -8.201 1.00 98.00 67 LEU A O 1
ATOM 557 N N . GLY A 1 68 ? 0.190 3.168 -7.182 1.00 96.38 68 GLY A N 1
ATOM 558 C CA . GLY A 1 68 ? -0.260 3.328 -5.804 1.00 96.38 68 GLY A CA 1
ATOM 559 C C . GLY A 1 68 ? -0.372 4.793 -5.392 1.00 96.38 68 GLY A C 1
ATOM 560 O O . GLY A 1 68 ? 0.633 5.493 -5.284 1.00 96.38 68 GLY A O 1
ATOM 561 N N . GLY A 1 69 ? -1.590 5.242 -5.108 1.00 91.06 69 GLY A N 1
ATOM 562 C CA . GLY A 1 69 ? -1.899 6.625 -4.758 1.00 91.06 69 GLY A CA 1
ATOM 563 C C . GLY A 1 69 ? -2.997 6.734 -3.702 1.00 91.06 69 GLY A C 1
ATOM 564 O O . GLY A 1 69 ? -3.530 5.743 -3.196 1.00 91.06 69 GLY A O 1
ATOM 565 N N . GLY A 1 70 ? -3.327 7.969 -3.318 1.00 89.19 70 GLY A N 1
ATOM 566 C CA . GLY A 1 70 ? -4.457 8.231 -2.417 1.00 89.19 70 GLY A CA 1
ATOM 567 C C . GLY A 1 70 ? -4.319 7.661 -0.997 1.00 89.19 70 GLY A C 1
ATOM 568 O O . GLY A 1 70 ? -5.318 7.524 -0.286 1.00 89.19 70 GLY A O 1
ATOM 569 N N . ALA A 1 71 ? -3.104 7.305 -0.575 1.00 93.44 71 ALA A N 1
ATOM 570 C CA . ALA A 1 71 ? -2.880 6.660 0.708 1.00 93.44 71 ALA A CA 1
ATOM 571 C C . ALA A 1 71 ? -3.140 7.605 1.891 1.00 93.44 71 ALA A C 1
ATOM 573 O O . ALA A 1 71 ? -2.500 8.649 2.036 1.00 93.44 71 ALA A O 1
ATOM 574 N N . CYS A 1 72 ? -4.055 7.228 2.784 1.00 93.62 72 CYS A N 1
ATOM 575 C CA . CYS A 1 72 ? -4.442 8.060 3.918 1.00 93.62 72 CYS A CA 1
ATOM 576 C C . CYS A 1 72 ? -4.748 7.251 5.183 1.00 93.62 72 CYS A C 1
ATOM 578 O O . CYS A 1 72 ? -5.163 6.096 5.141 1.00 93.62 72 CYS A O 1
ATOM 580 N N . THR A 1 73 ? -4.531 7.880 6.339 1.00 95.31 73 THR A N 1
ATOM 581 C CA . THR A 1 73 ? -4.883 7.348 7.664 1.00 95.31 73 THR A CA 1
ATOM 582 C C . THR A 1 73 ? -5.871 8.298 8.334 1.00 95.31 73 THR A C 1
ATOM 584 O O . THR A 1 73 ? -5.704 9.517 8.268 1.00 95.31 73 THR A O 1
ATOM 587 N N . ASP A 1 74 ? -6.902 7.763 8.990 1.00 96.00 74 ASP A N 1
ATOM 588 C CA . ASP A 1 74 ? -7.826 8.564 9.790 1.00 96.00 74 ASP A CA 1
ATOM 589 C C . ASP A 1 74 ? -7.283 8.757 11.215 1.00 96.00 74 ASP A C 1
ATOM 591 O O . ASP A 1 74 ? -7.514 7.952 12.124 1.00 96.00 74 ASP A O 1
ATOM 595 N N . ASP A 1 75 ? -6.602 9.883 11.437 1.00 93.88 75 ASP A N 1
ATOM 596 C CA . ASP A 1 75 ? -6.046 10.267 12.742 1.00 93.88 75 ASP A CA 1
ATOM 597 C C . ASP A 1 75 ? -7.095 10.311 13.866 1.00 93.88 75 ASP A C 1
ATOM 599 O O . ASP A 1 75 ? -6.770 10.203 15.052 1.00 93.88 75 ASP A O 1
ATOM 603 N N . ARG A 1 76 ? -8.381 10.510 13.544 1.00 94.69 76 ARG A N 1
ATOM 604 C CA . ARG A 1 76 ? -9.459 10.509 14.546 1.00 94.69 76 ARG A CA 1
ATOM 605 C C . ARG A 1 76 ? -9.712 9.098 15.052 1.00 94.69 76 ARG A C 1
ATOM 607 O O . ARG A 1 76 ? -9.942 8.938 16.248 1.00 94.69 76 ARG A O 1
ATOM 614 N N . VAL A 1 77 ? -9.669 8.108 14.164 1.00 95.88 77 VAL A N 1
ATOM 615 C CA . VAL A 1 77 ? -9.787 6.693 14.532 1.00 95.88 77 VAL A CA 1
ATOM 616 C C . VAL A 1 77 ? -8.512 6.247 15.243 1.00 95.88 77 VAL A C 1
ATOM 618 O O . VAL A 1 77 ? -8.599 5.662 16.319 1.00 95.88 77 VAL A O 1
ATOM 621 N N . LEU A 1 78 ? -7.336 6.637 14.742 1.00 95.56 78 LEU A N 1
ATOM 622 C CA . LEU A 1 78 ? -6.049 6.310 15.365 1.00 95.56 78 LEU A CA 1
ATOM 623 C C . LEU A 1 78 ? -5.957 6.795 16.826 1.00 95.56 78 LEU A C 1
ATOM 625 O O . LEU A 1 78 ? -5.458 6.083 17.699 1.00 95.56 78 LEU A O 1
ATOM 629 N N . ARG A 1 79 ? -6.496 7.986 17.127 1.00 96.31 79 ARG A N 1
ATOM 630 C CA . ARG A 1 79 ? -6.569 8.533 18.497 1.00 96.31 79 ARG A CA 1
ATOM 631 C C . ARG A 1 79 ? -7.492 7.754 19.440 1.00 96.31 79 ARG A C 1
ATOM 633 O O . ARG A 1 79 ? -7.343 7.892 20.650 1.00 96.31 79 ARG A O 1
ATOM 640 N N . ARG A 1 80 ? -8.430 6.959 18.915 1.00 96.75 80 ARG A N 1
ATOM 641 C CA . ARG A 1 80 ? -9.370 6.146 19.710 1.00 96.75 80 ARG A CA 1
ATOM 642 C C . ARG A 1 80 ? -8.819 4.778 20.093 1.00 96.75 80 ARG A C 1
ATOM 644 O O . ARG A 1 80 ? -9.385 4.148 20.979 1.00 96.75 80 ARG A O 1
ATOM 651 N N . LEU A 1 81 ? -7.737 4.335 19.454 1.00 97.12 81 LEU A N 1
ATOM 652 C CA . LEU A 1 81 ? -7.056 3.102 19.835 1.00 97.12 81 LEU A CA 1
ATOM 653 C C . LEU A 1 81 ? -6.577 3.179 21.290 1.00 97.12 81 LEU A C 1
ATOM 655 O O . LEU A 1 81 ? -6.237 4.254 21.792 1.00 97.12 81 LEU A O 1
ATOM 659 N N . SER A 1 82 ? -6.508 2.043 21.975 1.00 96.94 82 SER A N 1
ATOM 660 C CA . SER A 1 82 ? -5.891 1.969 23.300 1.00 96.94 82 SER A CA 1
ATOM 661 C C . SER A 1 82 ? -4.377 2.221 23.220 1.00 96.94 82 SER A C 1
ATOM 663 O O . SER A 1 82 ? -3.773 2.197 22.144 1.00 96.94 82 SER A O 1
ATOM 665 N N . ALA A 1 83 ? -3.732 2.469 24.364 1.00 96.62 83 ALA A N 1
ATOM 666 C CA . ALA A 1 83 ? -2.273 2.589 24.406 1.00 96.62 83 ALA A CA 1
ATOM 667 C C . ALA A 1 83 ? -1.590 1.308 23.896 1.00 96.62 83 ALA A C 1
ATOM 669 O O . ALA A 1 83 ? -0.738 1.396 23.019 1.00 96.62 83 ALA A O 1
ATOM 670 N N . ALA A 1 84 ? -2.061 0.138 24.339 1.00 96.44 84 ALA A N 1
ATOM 671 C CA . ALA A 1 84 ? -1.544 -1.158 23.903 1.00 96.44 84 ALA A CA 1
ATOM 672 C C . ALA A 1 84 ? -1.685 -1.375 22.386 1.00 96.44 84 ALA A C 1
ATOM 674 O O . ALA A 1 84 ? -0.745 -1.833 21.745 1.00 96.44 84 ALA A O 1
ATOM 675 N N . GLN A 1 85 ? -2.820 -0.987 21.794 1.00 97.56 85 GLN A N 1
ATOM 676 C CA . GLN A 1 85 ? -3.031 -1.066 20.343 1.00 97.56 85 GLN A CA 1
ATOM 677 C C . GLN A 1 85 ? -2.081 -0.136 19.577 1.00 97.56 85 GLN A C 1
ATOM 679 O O . GLN A 1 85 ? -1.495 -0.525 18.569 1.00 97.56 85 GLN A O 1
ATOM 684 N N . ARG A 1 86 ? -1.881 1.099 20.057 1.00 97.25 86 ARG A N 1
ATOM 685 C CA . ARG A 1 86 ? -0.914 2.022 19.440 1.00 97.25 86 ARG A CA 1
ATOM 686 C C . ARG A 1 86 ? 0.518 1.516 19.558 1.00 97.25 86 ARG A C 1
ATOM 688 O O . ARG A 1 86 ? 1.280 1.673 18.610 1.00 97.25 86 ARG A O 1
ATOM 695 N N . ASP A 1 87 ? 0.881 0.928 20.691 1.00 97.06 87 ASP A N 1
ATOM 696 C CA . ASP A 1 87 ? 2.208 0.351 20.891 1.00 97.06 87 ASP A CA 1
ATOM 697 C C . ASP A 1 87 ? 2.427 -0.846 19.964 1.00 97.06 87 ASP A C 1
ATOM 699 O O . ASP A 1 87 ? 3.440 -0.883 19.271 1.00 97.06 87 ASP A O 1
ATOM 703 N N . ALA A 1 88 ? 1.443 -1.739 19.826 1.00 97.62 88 ALA A N 1
ATOM 704 C CA . ALA A 1 88 ? 1.486 -2.822 18.845 1.00 97.62 88 ALA A CA 1
ATOM 705 C C . ALA A 1 88 ? 1.668 -2.288 17.411 1.00 97.62 88 ALA A C 1
ATOM 707 O O . ALA A 1 88 ? 2.562 -2.739 16.696 1.00 97.62 88 ALA A O 1
ATOM 708 N N . LEU A 1 89 ? 0.912 -1.258 17.006 1.00 97.44 89 LEU A N 1
ATOM 709 C CA . LEU A 1 89 ? 1.096 -0.622 15.695 1.00 97.44 89 LEU A CA 1
ATOM 710 C C . LEU A 1 89 ? 2.504 -0.045 15.513 1.00 97.44 89 LEU A C 1
ATOM 712 O O . LEU A 1 89 ? 3.080 -0.180 14.439 1.00 97.44 89 LEU A O 1
ATOM 716 N N . ARG A 1 90 ? 3.089 0.579 16.541 1.00 96.19 90 ARG A N 1
ATOM 717 C CA . ARG A 1 90 ? 4.460 1.113 16.461 1.00 96.19 90 ARG A CA 1
ATOM 718 C C . ARG A 1 90 ? 5.487 0.015 16.203 1.00 96.19 90 ARG A C 1
ATOM 720 O O . ARG A 1 90 ? 6.434 0.264 15.465 1.00 96.19 90 ARG A O 1
ATOM 727 N N . THR A 1 91 ? 5.292 -1.187 16.751 1.00 96.12 91 THR A N 1
ATOM 728 C CA . THR A 1 91 ? 6.227 -2.306 16.531 1.00 96.12 91 THR A CA 1
ATOM 729 C C . THR A 1 91 ? 6.275 -2.794 15.082 1.00 96.12 91 THR A C 1
ATOM 731 O O . THR A 1 91 ? 7.291 -3.348 14.677 1.00 96.12 91 THR A O 1
ATOM 734 N N . VAL A 1 92 ? 5.227 -2.538 14.290 1.00 95.94 92 VAL A N 1
ATOM 735 C CA . VAL A 1 92 ? 5.171 -2.871 12.852 1.00 95.94 92 VAL A CA 1
ATOM 736 C C . VAL A 1 92 ? 5.396 -1.653 11.943 1.00 95.94 92 VAL A C 1
ATOM 738 O O . VAL A 1 92 ? 5.148 -1.724 10.743 1.00 95.94 92 VAL A O 1
ATOM 741 N N . GLY A 1 93 ? 5.830 -0.517 12.503 1.00 95.94 93 GLY A N 1
ATOM 742 C CA . GLY A 1 93 ? 6.075 0.718 11.746 1.00 95.94 93 GLY A CA 1
ATOM 743 C C . GLY A 1 93 ? 4.844 1.611 11.526 1.00 95.94 93 GLY A C 1
ATOM 744 O O . GLY A 1 93 ? 4.921 2.638 10.856 1.00 95.94 93 GLY A O 1
ATOM 745 N N . GLY A 1 94 ? 3.710 1.279 12.146 1.00 97.19 94 GLY A N 1
ATOM 746 C CA . GLY A 1 94 ? 2.458 2.029 12.069 1.00 97.19 94 GLY A CA 1
ATOM 747 C C . GLY A 1 94 ? 1.447 1.429 11.092 1.00 97.19 94 GLY A C 1
ATOM 748 O O . GLY A 1 94 ? 1.738 0.503 10.338 1.00 97.19 94 GLY A O 1
ATOM 749 N N . VAL A 1 95 ? 0.219 1.962 11.112 1.00 97.81 95 VAL A N 1
ATOM 750 C CA . VAL A 1 95 ? -0.887 1.383 10.330 1.00 97.81 95 VAL A CA 1
ATOM 751 C C . VAL A 1 95 ? -0.670 1.503 8.823 1.00 97.81 95 VAL A C 1
ATOM 753 O O . VAL A 1 95 ? -0.982 0.559 8.105 1.00 97.81 95 VAL A O 1
ATOM 756 N N . TYR A 1 96 ? -0.096 2.610 8.337 1.00 97.50 96 TYR A N 1
ATOM 757 C CA . TYR A 1 96 ? 0.159 2.765 6.903 1.00 97.50 96 TYR A CA 1
ATOM 758 C C . TYR A 1 96 ? 1.195 1.750 6.409 1.00 97.50 96 TYR A C 1
ATOM 760 O O . TYR A 1 96 ? 0.927 1.047 5.440 1.00 97.50 96 TYR A O 1
ATOM 768 N N . GLN A 1 97 ? 2.309 1.579 7.130 1.00 98.25 97 GLN A N 1
ATOM 769 C CA . GLN A 1 97 ? 3.327 0.586 6.777 1.00 98.25 97 GLN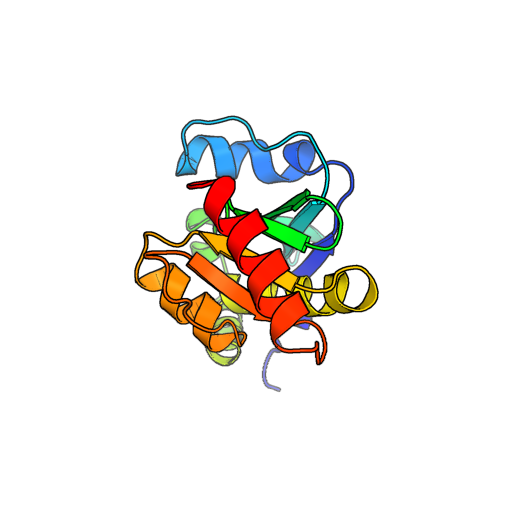 A CA 1
ATOM 770 C C . GLN A 1 97 ? 2.751 -0.832 6.755 1.00 98.25 97 GLN A C 1
ATOM 772 O O . GLN A 1 97 ? 2.958 -1.561 5.792 1.00 98.25 97 GLN A O 1
ATOM 777 N N . HIS A 1 98 ? 1.970 -1.199 7.773 1.00 98.38 98 HIS A N 1
ATOM 778 C CA . HIS A 1 98 ? 1.304 -2.500 7.829 1.00 98.38 98 HIS A CA 1
ATOM 779 C C . HIS A 1 98 ? 0.306 -2.705 6.673 1.00 98.38 98 HIS A C 1
ATOM 781 O O . HIS A 1 98 ? 0.225 -3.787 6.098 1.00 98.38 98 HIS A O 1
ATOM 787 N N . THR A 1 99 ? -0.426 -1.652 6.299 1.00 98.56 99 THR A N 1
ATOM 788 C CA . THR A 1 99 ? -1.384 -1.679 5.181 1.00 98.56 99 THR A CA 1
ATOM 789 C C . THR A 1 99 ? -0.673 -1.862 3.841 1.00 98.56 99 THR A C 1
ATOM 791 O O . THR A 1 99 ? -1.098 -2.669 3.016 1.00 98.56 99 THR A O 1
ATOM 794 N N . LEU A 1 100 ? 0.422 -1.131 3.628 1.00 98.38 100 LEU A N 1
ATOM 795 C CA . LEU A 1 100 ? 1.199 -1.190 2.396 1.00 98.38 100 LEU A CA 1
ATOM 796 C C . LEU A 1 100 ? 1.971 -2.512 2.270 1.00 98.38 100 LEU A C 1
ATOM 798 O O . LEU A 1 100 ? 1.993 -3.090 1.188 1.00 98.38 100 LEU A O 1
ATOM 802 N N . ASP A 1 101 ? 2.525 -3.037 3.367 1.00 98.38 101 ASP A N 1
ATOM 803 C CA . ASP A 1 101 ? 3.162 -4.361 3.405 1.00 98.38 101 ASP A CA 1
ATOM 804 C C . ASP A 1 101 ? 2.187 -5.482 3.002 1.00 98.38 101 ASP A C 1
ATOM 806 O O . ASP A 1 101 ? 2.536 -6.356 2.205 1.00 98.38 101 ASP A O 1
ATOM 810 N N . TYR A 1 102 ? 0.937 -5.424 3.476 1.00 98.69 102 TYR A N 1
ATOM 811 C CA . TYR A 1 102 ? -0.119 -6.316 2.992 1.00 98.69 102 TYR A CA 1
ATOM 812 C C . TYR A 1 102 ? -0.373 -6.123 1.492 1.00 98.69 102 TYR A C 1
ATOM 814 O O . TYR A 1 102 ? -0.387 -7.100 0.744 1.00 98.69 102 TYR A O 1
ATOM 822 N N . ALA A 1 103 ? -0.553 -4.874 1.046 1.00 98.50 103 ALA A N 1
ATOM 823 C CA . ALA A 1 103 ? -0.885 -4.560 -0.341 1.00 98.50 103 ALA A CA 1
ATOM 824 C C . ALA A 1 103 ? 0.156 -5.118 -1.321 1.00 98.50 103 ALA A C 1
ATOM 826 O O . ALA A 1 103 ? -0.205 -5.823 -2.264 1.00 98.50 103 ALA A O 1
ATOM 827 N N . VAL A 1 104 ? 1.449 -4.869 -1.081 1.00 98.38 104 VAL A N 1
ATOM 828 C CA . VAL A 1 104 ? 2.503 -5.326 -2.000 1.00 98.38 104 VAL A CA 1
ATOM 829 C C . VAL A 1 104 ? 2.549 -6.850 -2.100 1.00 98.38 104 VAL A C 1
ATOM 831 O O . VAL A 1 104 ? 2.659 -7.383 -3.201 1.00 98.38 104 VAL A O 1
ATOM 834 N N . LYS A 1 105 ? 2.365 -7.568 -0.984 1.00 98.44 105 LYS A N 1
ATOM 835 C CA . LYS A 1 105 ? 2.311 -9.040 -0.965 1.00 98.44 105 LYS A CA 1
ATOM 836 C C . LYS A 1 105 ? 1.072 -9.576 -1.675 1.00 98.44 105 LYS A C 1
ATOM 838 O O . LYS A 1 105 ? 1.158 -10.561 -2.402 1.00 98.44 105 LYS A O 1
ATOM 843 N N . HIS A 1 106 ? -0.068 -8.918 -1.483 1.00 98.50 106 HIS A N 1
ATOM 844 C CA . HIS A 1 106 ? -1.344 -9.282 -2.098 1.00 98.50 106 HIS A CA 1
ATOM 845 C C . HIS A 1 106 ? -1.343 -9.100 -3.624 1.00 98.50 106 HIS A C 1
ATOM 847 O O . HIS A 1 106 ? -1.950 -9.882 -4.360 1.00 98.50 106 HIS A O 1
ATOM 853 N N . PHE A 1 107 ? -0.639 -8.085 -4.124 1.00 98.38 107 PHE A N 1
ATOM 854 C CA . PHE A 1 107 ? -0.542 -7.805 -5.558 1.00 98.38 107 PHE A CA 1
ATOM 855 C C . PHE A 1 107 ? 0.642 -8.484 -6.251 1.00 98.38 107 PHE A C 1
ATOM 857 O O . PHE A 1 107 ? 0.571 -8.710 -7.460 1.00 98.38 107 PHE A O 1
ATOM 864 N N . ALA A 1 108 ? 1.689 -8.873 -5.516 1.00 98.06 108 ALA A N 1
ATOM 865 C CA . ALA A 1 108 ? 2.906 -9.458 -6.081 1.00 98.06 108 ALA A CA 1
ATOM 866 C C . ALA A 1 108 ? 2.696 -10.647 -7.044 1.00 98.06 108 ALA A C 1
ATOM 868 O O . ALA A 1 108 ? 3.396 -10.715 -8.060 1.00 98.06 108 ALA A O 1
ATOM 869 N N . PRO A 1 109 ? 1.730 -11.563 -6.820 1.00 97.81 109 PRO A N 1
ATOM 870 C CA . PRO A 1 109 ? 1.473 -12.644 -7.771 1.00 97.81 109 PRO A CA 1
ATOM 871 C C . PRO A 1 109 ? 0.927 -12.165 -9.127 1.00 97.81 109 PRO A C 1
ATOM 873 O O . PRO A 1 109 ? 1.144 -12.831 -10.137 1.00 97.81 109 PRO A O 1
ATOM 876 N N . ARG A 1 110 ? 0.225 -11.023 -9.160 1.00 97.25 110 ARG A N 1
ATOM 877 C CA . ARG A 1 110 ? -0.559 -10.547 -10.315 1.00 97.25 110 ARG A CA 1
ATOM 878 C C . ARG A 1 110 ? 0.160 -9.508 -11.174 1.00 97.25 110 ARG A C 1
ATOM 880 O O . ARG A 1 110 ? -0.105 -9.446 -12.367 1.00 97.25 110 ARG A O 1
ATOM 887 N N . TYR A 1 111 ? 1.043 -8.720 -10.574 1.00 98.38 111 TYR A N 1
ATOM 888 C CA . TYR A 1 111 ? 1.691 -7.578 -11.220 1.00 98.38 111 TYR A CA 1
ATOM 889 C C . TYR A 1 111 ? 3.207 -7.699 -11.129 1.00 98.38 111 TYR A C 1
ATOM 891 O O . TYR A 1 111 ? 3.713 -8.307 -10.188 1.00 98.38 111 TYR A O 1
ATOM 899 N N . ASP A 1 112 ? 3.926 -7.117 -12.082 1.00 98.31 112 ASP A N 1
ATOM 900 C CA . ASP A 1 112 ? 5.391 -7.146 -12.160 1.00 98.31 112 ASP A CA 1
ATOM 901 C C . ASP A 1 112 ? 6.039 -6.052 -11.292 1.00 98.31 112 ASP A C 1
ATOM 903 O O . ASP A 1 112 ? 7.145 -6.224 -10.766 1.00 98.31 112 ASP A O 1
ATOM 907 N N . ALA A 1 113 ? 5.340 -4.929 -11.107 1.00 98.56 113 ALA A N 1
ATOM 908 C CA . ALA A 1 113 ? 5.797 -3.825 -10.274 1.00 98.56 113 ALA A CA 1
ATOM 909 C C . ALA A 1 113 ? 4.639 -3.005 -9.699 1.00 98.56 113 ALA A C 1
ATOM 911 O O . ALA A 1 113 ? 3.536 -2.961 -10.246 1.00 98.56 113 ALA A O 1
ATOM 912 N N . ILE A 1 114 ? 4.924 -2.315 -8.600 1.00 98.62 114 ILE A N 1
ATOM 913 C CA . ILE A 1 114 ? 4.035 -1.335 -7.980 1.00 98.62 114 ILE A CA 1
ATOM 914 C C . ILE A 1 114 ? 4.815 -0.031 -7.875 1.00 98.62 114 ILE A C 1
ATOM 916 O O . ILE A 1 114 ? 5.891 0.003 -7.281 1.00 98.62 114 ILE A O 1
ATOM 920 N N . PHE A 1 115 ? 4.284 1.038 -8.448 1.00 98.38 115 PHE A N 1
ATOM 921 C CA . PHE A 1 115 ? 4.873 2.368 -8.401 1.00 98.38 115 PHE A CA 1
ATOM 922 C C . PHE A 1 115 ? 4.127 3.242 -7.408 1.00 98.38 115 PHE A C 1
ATOM 924 O O . PHE A 1 115 ? 2.911 3.154 -7.305 1.00 98.38 115 PHE A O 1
ATOM 931 N N . GLY A 1 116 ? 4.846 4.098 -6.693 1.00 96.62 116 GLY A N 1
ATOM 932 C CA . GLY A 1 116 ? 4.263 5.121 -5.828 1.00 96.62 116 GLY A CA 1
ATOM 933 C C . GLY A 1 116 ? 4.748 6.500 -6.248 1.00 96.62 116 GLY A C 1
ATOM 934 O O . GLY A 1 116 ? 5.938 6.666 -6.523 1.00 96.62 116 GLY A O 1
ATOM 935 N N . TYR A 1 117 ? 3.849 7.484 -6.286 1.00 93.06 117 TYR A N 1
ATOM 936 C CA . TYR A 1 117 ? 4.214 8.887 -6.477 1.00 93.06 117 TYR A CA 1
ATOM 937 C C . TYR A 1 117 ? 4.127 9.621 -5.136 1.00 93.06 117 TYR A C 1
ATOM 939 O O . TYR A 1 117 ? 3.050 9.976 -4.660 1.00 93.06 117 TYR A O 1
ATOM 947 N N . CYS A 1 118 ? 5.275 9.845 -4.500 1.00 88.75 118 CYS A N 1
ATOM 948 C CA . CYS A 1 118 ? 5.350 10.349 -3.138 1.00 88.75 118 CYS A CA 1
ATOM 949 C C . CYS A 1 118 ? 6.036 11.721 -3.046 1.00 88.75 118 CYS A C 1
ATOM 951 O O . CYS A 1 118 ? 7.263 11.858 -3.089 1.00 88.75 118 CYS A O 1
ATOM 953 N N . GLY A 1 119 ? 5.219 12.763 -2.865 1.00 85.12 119 GLY A N 1
ATOM 954 C CA . GLY A 1 119 ? 5.671 14.128 -2.564 1.00 85.12 119 GLY A CA 1
ATOM 955 C C . GLY A 1 119 ? 5.915 14.407 -1.075 1.00 85.12 119 GLY A C 1
ATOM 956 O O . GLY A 1 119 ? 6.505 15.431 -0.734 1.00 85.12 119 GLY A O 1
ATOM 957 N N . ASP A 1 120 ? 5.458 13.518 -0.191 1.00 88.56 120 ASP A N 1
ATOM 958 C CA . ASP A 1 120 ? 5.505 13.687 1.260 1.00 88.56 120 ASP A CA 1
ATOM 959 C C . ASP A 1 120 ? 6.639 12.862 1.888 1.00 88.56 120 ASP A C 1
ATOM 961 O O . ASP A 1 120 ? 6.764 11.659 1.674 1.00 88.56 120 ASP A O 1
ATOM 965 N N . GLY A 1 121 ? 7.479 13.503 2.700 1.00 90.19 121 GLY A N 1
ATOM 966 C CA . GLY A 1 121 ? 8.652 12.839 3.273 1.00 90.19 121 GLY A CA 1
ATOM 967 C C . GLY A 1 121 ? 8.329 11.782 4.336 1.00 90.19 121 GLY A C 1
ATOM 968 O O . GLY A 1 121 ? 9.188 10.953 4.631 1.00 90.19 121 GLY A O 1
ATOM 969 N N . LEU A 1 122 ? 7.142 11.809 4.957 1.00 89.69 122 LEU A N 1
ATOM 970 C CA . LEU A 1 122 ? 6.718 10.772 5.903 1.00 89.69 122 LEU A CA 1
ATOM 971 C C . LEU A 1 122 ? 6.260 9.520 5.153 1.00 89.69 122 LEU A C 1
ATOM 973 O O . LEU A 1 122 ? 6.699 8.428 5.508 1.00 89.69 122 LEU A O 1
ATOM 977 N N . ALA A 1 123 ? 5.433 9.686 4.120 1.00 91.44 123 ALA A N 1
ATOM 978 C CA . ALA A 1 123 ? 4.999 8.591 3.260 1.00 91.44 123 ALA A CA 1
ATOM 979 C C . ALA A 1 123 ? 6.191 7.924 2.552 1.00 91.44 123 ALA A C 1
ATOM 981 O O . ALA A 1 123 ? 6.315 6.707 2.639 1.00 91.44 123 ALA A O 1
ATOM 982 N N . GLU A 1 124 ? 7.153 8.701 2.029 1.00 95.50 124 GLU A N 1
ATOM 983 C CA . GLU A 1 124 ? 8.347 8.142 1.369 1.00 95.50 124 GLU A CA 1
ATOM 984 C C . GLU A 1 124 ? 9.125 7.222 2.322 1.00 95.50 124 GLU A C 1
ATOM 986 O O . GLU A 1 124 ? 9.549 6.135 1.942 1.00 95.50 124 GLU A O 1
ATOM 991 N N . ARG A 1 125 ? 9.291 7.620 3.592 1.00 96.25 125 ARG A N 1
ATOM 992 C CA . ARG A 1 125 ? 9.977 6.774 4.582 1.00 96.25 125 ARG A CA 1
ATOM 993 C C . ARG A 1 125 ? 9.258 5.451 4.818 1.00 96.25 125 ARG A C 1
ATOM 995 O O . ARG A 1 125 ? 9.929 4.446 5.032 1.00 96.25 125 ARG A O 1
ATOM 1002 N N . VAL A 1 126 ? 7.927 5.459 4.806 1.00 96.88 126 VAL A N 1
ATOM 1003 C CA . VAL A 1 126 ? 7.129 4.241 4.961 1.00 96.88 126 VAL A CA 1
ATOM 1004 C C . VAL A 1 126 ? 7.252 3.357 3.723 1.00 96.88 126 VAL A C 1
ATOM 1006 O O . VAL A 1 126 ? 7.507 2.164 3.873 1.00 96.88 126 VAL A O 1
ATOM 1009 N N . ASP A 1 127 ? 7.157 3.929 2.523 1.00 97.50 127 ASP A N 1
ATOM 1010 C CA . ASP A 1 127 ? 7.296 3.183 1.269 1.00 97.50 127 ASP A CA 1
ATOM 1011 C C . ASP A 1 127 ? 8.667 2.482 1.210 1.00 97.50 127 ASP A C 1
ATOM 1013 O O . ASP A 1 127 ? 8.761 1.277 0.966 1.00 97.50 127 ASP A O 1
ATOM 1017 N N . LEU A 1 128 ? 9.744 3.205 1.540 1.00 97.94 128 LEU A N 1
ATOM 1018 C CA . LEU A 1 128 ? 11.093 2.635 1.616 1.00 97.94 128 LEU A CA 1
ATOM 1019 C C . LEU A 1 128 ? 11.202 1.530 2.679 1.00 97.94 128 LEU A C 1
ATOM 1021 O O . LEU A 1 128 ? 11.871 0.525 2.448 1.00 97.94 128 LEU A O 1
ATOM 1025 N N . ALA A 1 129 ? 10.534 1.678 3.827 1.00 97.88 129 ALA A N 1
ATOM 1026 C CA . ALA A 1 129 ? 10.535 0.666 4.885 1.00 97.88 129 ALA A CA 1
ATOM 1027 C C . ALA A 1 129 ? 9.792 -0.626 4.492 1.00 97.88 129 ALA A C 1
ATOM 1029 O O . ALA A 1 129 ? 10.122 -1.691 5.014 1.00 97.88 129 ALA A O 1
ATOM 1030 N N . VAL A 1 130 ? 8.824 -0.553 3.5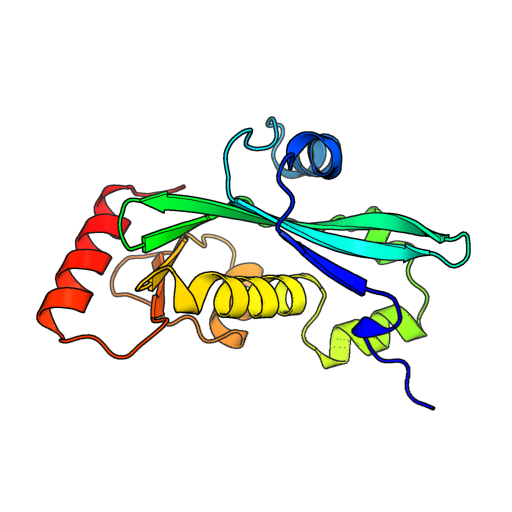69 1.00 97.94 130 VAL A N 1
ATOM 1031 C CA . VAL A 1 130 ? 8.162 -1.731 2.973 1.00 97.94 130 VAL A CA 1
ATOM 1032 C C . VAL A 1 130 ? 9.032 -2.403 1.901 1.00 97.94 130 VAL A C 1
ATOM 1034 O O . VAL A 1 130 ? 8.842 -3.578 1.592 1.00 97.94 130 VAL A O 1
ATOM 1037 N N . GLY A 1 131 ? 10.026 -1.692 1.364 1.00 98.12 131 GLY A N 1
ATOM 1038 C CA . GLY A 1 131 ? 10.966 -2.215 0.369 1.00 98.12 131 GLY A CA 1
ATOM 1039 C C . GLY A 1 131 ? 10.860 -1.560 -1.004 1.00 98.12 131 GLY A C 1
ATOM 1040 O O . GLY A 1 131 ? 11.443 -2.066 -1.963 1.00 98.12 131 GLY A O 1
ATOM 1041 N N . PHE A 1 132 ? 10.143 -0.439 -1.129 1.00 98.38 13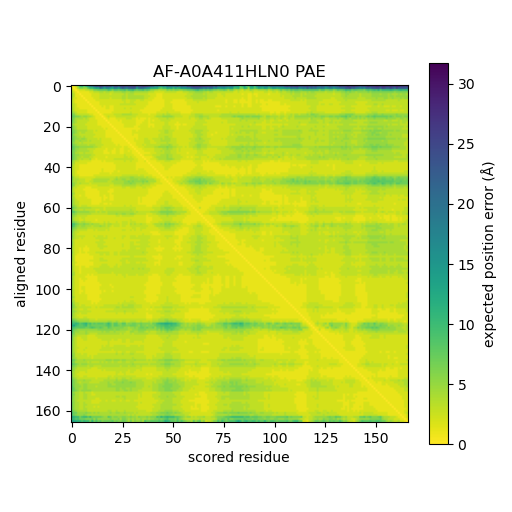2 PHE A N 1
ATOM 1042 C CA . PHE A 1 132 ? 10.244 0.376 -2.335 1.00 98.38 132 PHE A CA 1
ATOM 1043 C C . PHE A 1 132 ? 11.667 0.927 -2.479 1.00 98.38 132 PHE A C 1
ATOM 1045 O O . PHE A 1 132 ? 12.366 1.199 -1.503 1.00 98.38 132 PHE A O 1
ATOM 1052 N N . SER A 1 133 ? 12.091 1.121 -3.720 1.00 97.94 133 SER A N 1
ATOM 1053 C CA . SER A 1 133 ? 13.356 1.748 -4.085 1.00 97.94 133 SER A CA 1
ATOM 1054 C C . SER A 1 133 ? 13.099 3.079 -4.781 1.00 97.94 133 SER A C 1
ATOM 1056 O O . SER A 1 133 ? 12.119 3.231 -5.513 1.00 97.94 133 SER A O 1
ATOM 1058 N N . LYS A 1 134 ? 13.996 4.046 -4.569 1.00 97.44 134 LYS A N 1
ATOM 1059 C CA . LYS A 1 134 ? 13.980 5.301 -5.326 1.00 97.44 134 LYS A CA 1
ATOM 1060 C C . LYS A 1 134 ? 14.352 5.040 -6.781 1.00 97.44 134 LYS A C 1
ATOM 1062 O O . LYS A 1 134 ? 15.226 4.220 -7.054 1.00 97.44 134 LYS A O 1
ATOM 1067 N N . THR A 1 135 ? 13.704 5.764 -7.681 1.00 97.50 135 THR A N 1
ATOM 1068 C CA . THR A 1 135 ? 14.043 5.788 -9.108 1.00 97.50 135 THR A CA 1
ATOM 1069 C C . THR A 1 135 ? 14.846 7.051 -9.432 1.00 97.50 135 THR A C 1
ATOM 1071 O O . THR A 1 135 ? 15.032 7.918 -8.573 1.00 97.50 135 THR A O 1
ATOM 1074 N N . GLU A 1 136 ? 15.317 7.187 -10.670 1.00 95.69 136 GLU A N 1
ATOM 1075 C CA . GLU A 1 136 ? 15.896 8.437 -11.169 1.00 95.69 136 GLU A CA 1
ATOM 1076 C C . GLU A 1 136 ? 14.870 9.577 -11.277 1.00 95.69 136 GLU A C 1
ATOM 1078 O O . GLU A 1 136 ? 15.245 10.752 -11.325 1.00 95.69 136 GLU A O 1
ATOM 1083 N N . HIS A 1 137 ? 13.576 9.255 -11.296 1.00 96.12 137 HIS A N 1
ATOM 1084 C CA . HIS A 1 137 ? 12.509 10.233 -11.409 1.00 96.12 137 HIS A CA 1
ATOM 1085 C C . HIS A 1 137 ? 12.098 10.749 -10.032 1.00 96.12 137 HIS A C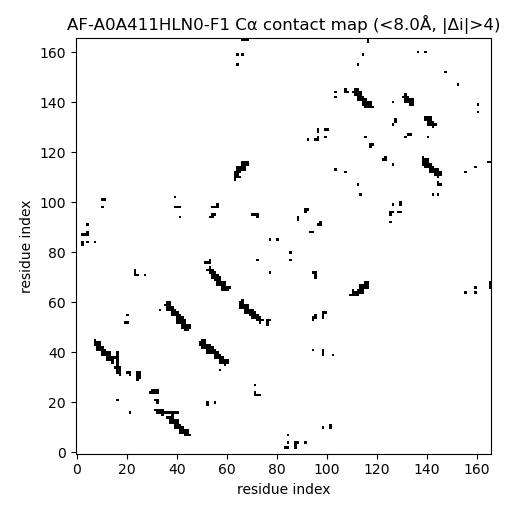 1
ATOM 1087 O O . HIS A 1 137 ? 11.818 10.002 -9.092 1.00 96.12 137 HIS A O 1
ATOM 1093 N N . LYS A 1 138 ? 12.048 12.078 -9.907 1.00 93.56 138 LYS A N 1
ATOM 1094 C CA . LYS A 1 138 ? 11.684 12.740 -8.655 1.00 93.56 138 LYS A CA 1
ATOM 1095 C C . LYS A 1 138 ? 10.290 12.286 -8.210 1.00 93.56 138 LYS A C 1
ATOM 1097 O O . LYS A 1 138 ? 9.359 12.317 -9.004 1.00 93.56 138 LYS A O 1
ATOM 1102 N N . HIS A 1 139 ? 10.160 11.935 -6.930 1.00 94.44 139 HIS A N 1
ATOM 1103 C CA . HIS A 1 139 ? 8.928 11.451 -6.288 1.00 94.44 139 HIS A CA 1
ATOM 1104 C C . HIS A 1 139 ? 8.436 10.074 -6.737 1.00 94.44 139 HIS A C 1
ATOM 1106 O O . HIS A 1 139 ? 7.525 9.553 -6.105 1.00 94.44 139 HIS A O 1
ATOM 1112 N N . LEU A 1 140 ? 9.042 9.455 -7.750 1.00 97.38 140 LEU A N 1
ATOM 1113 C CA . LEU A 1 140 ? 8.639 8.134 -8.202 1.00 97.38 140 LEU A CA 1
ATOM 1114 C C . LEU A 1 140 ? 9.462 7.054 -7.491 1.00 97.38 140 LEU A C 1
ATOM 1116 O O . LEU A 1 140 ? 10.697 7.033 -7.544 1.00 97.38 140 LEU A O 1
ATOM 1120 N N . LEU A 1 141 ? 8.751 6.149 -6.833 1.00 98.25 141 LEU A N 1
ATOM 1121 C CA . LEU A 1 141 ? 9.286 4.981 -6.146 1.00 98.25 141 LEU A CA 1
ATOM 1122 C C . LEU A 1 141 ? 8.770 3.716 -6.826 1.00 98.25 141 LEU A C 1
ATOM 1124 O O . LEU A 1 141 ? 7.684 3.722 -7.404 1.00 98.25 141 LEU A O 1
ATOM 1128 N N . VAL A 1 142 ? 9.518 2.621 -6.712 1.00 98.56 142 VAL A N 1
ATOM 1129 C CA . VAL A 1 142 ? 9.125 1.330 -7.285 1.00 98.56 142 VAL A CA 1
ATOM 1130 C C . VAL A 1 142 ? 9.356 0.179 -6.316 1.00 98.56 142 VAL A C 1
ATOM 1132 O O . VAL A 1 142 ? 10.405 0.079 -5.683 1.00 98.56 142 VAL A O 1
ATOM 1135 N N . TYR A 1 143 ? 8.382 -0.717 -6.241 1.00 98.69 143 TYR A N 1
ATOM 1136 C CA . TYR A 1 143 ? 8.501 -2.040 -5.652 1.00 98.69 143 TYR A CA 1
ATOM 1137 C C . TYR A 1 143 ? 8.437 -3.075 -6.775 1.00 98.69 143 TYR A C 1
ATOM 1139 O O . TYR A 1 143 ? 7.403 -3.239 -7.425 1.00 98.69 143 TYR A O 1
ATOM 1147 N N . TRP A 1 144 ? 9.542 -3.780 -7.008 1.00 98.31 144 TRP A N 1
ATOM 1148 C CA . TRP A 1 144 ? 9.580 -4.903 -7.944 1.00 98.31 144 TRP A CA 1
ATOM 1149 C C . TRP A 1 144 ? 9.044 -6.147 -7.245 1.00 98.31 144 TRP A C 1
ATOM 1151 O O . TRP A 1 144 ? 9.601 -6.583 -6.240 1.00 98.31 144 TRP A O 1
ATOM 1161 N N . THR A 1 145 ? 7.973 -6.736 -7.771 1.00 98.06 145 THR A N 1
ATOM 1162 C CA . THR A 1 145 ? 7.331 -7.903 -7.139 1.00 98.06 145 THR A CA 1
ATOM 1163 C C . THR A 1 145 ? 8.093 -9.202 -7.394 1.00 98.06 145 THR A C 1
ATOM 1165 O O . THR A 1 145 ? 7.852 -10.218 -6.742 1.00 98.06 145 THR A O 1
ATOM 1168 N N . ARG A 1 146 ? 9.001 -9.167 -8.373 1.00 96.94 146 ARG A N 1
ATOM 1169 C CA . ARG A 1 146 ? 9.821 -10.275 -8.851 1.00 96.94 146 ARG A CA 1
ATOM 1170 C C . ARG A 1 146 ? 11.095 -9.750 -9.505 1.00 96.94 146 ARG A C 1
ATOM 1172 O O . ARG A 1 146 ? 11.243 -8.558 -9.786 1.00 96.94 146 ARG A O 1
ATOM 1179 N N . GLU A 1 147 ? 12.028 -10.655 -9.758 1.00 97.06 147 GLU A N 1
ATOM 1180 C CA . GLU A 1 147 ? 13.198 -10.341 -10.566 1.00 97.06 147 GLU A CA 1
ATOM 1181 C C . GLU A 1 147 ? 12.797 -10.196 -12.039 1.00 97.06 147 GLU A C 1
ATOM 1183 O O . GLU A 1 147 ? 12.039 -11.003 -12.572 1.00 97.06 147 GLU A O 1
ATOM 1188 N N . LEU A 1 148 ? 13.289 -9.139 -12.684 1.00 97.00 148 LEU A N 1
ATOM 1189 C CA . LEU A 1 148 ? 12.997 -8.799 -14.074 1.00 97.00 148 LEU A CA 1
ATOM 1190 C C . LEU A 1 148 ? 14.305 -8.412 -14.757 1.00 97.00 148 LEU A C 1
ATOM 1192 O O . LEU A 1 148 ? 15.189 -7.836 -14.116 1.00 97.00 148 LEU A O 1
ATOM 1196 N N . ALA A 1 149 ? 14.403 -8.684 -16.058 1.00 97.88 149 ALA A N 1
ATOM 1197 C CA . ALA A 1 149 ? 15.536 -8.247 -16.862 1.00 97.88 149 ALA A CA 1
ATOM 1198 C C . ALA A 1 149 ? 15.676 -6.707 -16.832 1.00 97.88 149 ALA A C 1
ATOM 1200 O O . ALA A 1 149 ? 14.657 -6.011 -16.752 1.00 97.88 149 ALA A O 1
ATOM 1201 N N . PRO A 1 150 ? 16.904 -6.158 -16.923 1.00 97.62 150 PRO A N 1
ATOM 1202 C CA . PRO A 1 150 ? 17.133 -4.712 -16.878 1.00 97.62 150 PRO A CA 1
ATOM 1203 C C . PRO A 1 150 ? 16.300 -3.921 -17.893 1.00 97.62 150 PRO A C 1
ATOM 1205 O O . PRO A 1 150 ? 15.676 -2.932 -17.516 1.00 97.62 150 PRO A O 1
ATOM 1208 N N . ASP A 1 151 ? 16.214 -4.403 -19.135 1.00 97.94 151 ASP A N 1
ATOM 1209 C CA . ASP A 1 151 ? 15.442 -3.747 -20.199 1.00 97.94 151 ASP A CA 1
ATOM 1210 C C . ASP A 1 151 ? 13.955 -3.669 -19.836 1.00 97.94 151 ASP A C 1
ATOM 1212 O O . ASP A 1 151 ? 13.337 -2.611 -19.940 1.00 97.94 151 ASP A O 1
ATOM 1216 N N . ARG A 1 152 ? 13.398 -4.749 -19.270 1.00 98.00 152 ARG A N 1
ATOM 1217 C CA . ARG A 1 152 ? 12.003 -4.770 -18.820 1.00 98.00 152 ARG A CA 1
ATOM 1218 C C . ARG A 1 152 ? 11.754 -3.813 -17.654 1.00 98.00 152 ARG A C 1
ATOM 1220 O O . ARG A 1 152 ? 10.710 -3.171 -17.601 1.00 98.00 152 ARG A O 1
ATOM 1227 N N . ARG A 1 153 ? 12.703 -3.685 -16.719 1.00 98.31 153 ARG A N 1
ATOM 1228 C CA . ARG A 1 153 ? 12.598 -2.692 -15.635 1.00 98.31 153 ARG A CA 1
ATOM 1229 C C . ARG A 1 153 ? 12.577 -1.270 -16.186 1.00 98.31 153 ARG A C 1
ATOM 1231 O O . ARG A 1 153 ? 11.763 -0.470 -15.735 1.00 98.31 153 ARG A O 1
ATOM 1238 N N . ALA A 1 154 ? 13.435 -0.973 -17.162 1.00 97.75 154 ALA A N 1
ATOM 1239 C CA . ALA A 1 154 ? 13.488 0.337 -17.801 1.00 97.75 154 ALA A CA 1
ATOM 1240 C C . ALA A 1 154 ? 12.183 0.666 -18.548 1.00 97.75 154 ALA A C 1
ATOM 1242 O O . ALA A 1 154 ? 11.669 1.774 -18.412 1.00 97.75 154 ALA A O 1
ATOM 1243 N N . GLU A 1 155 ? 11.604 -0.301 -19.267 1.00 98.00 155 GLU A N 1
ATOM 1244 C CA . GLU A 1 155 ? 10.303 -0.148 -19.937 1.00 98.00 155 GLU A CA 1
ATOM 1245 C C . GLU A 1 155 ? 9.177 0.201 -18.955 1.00 98.00 155 GLU A C 1
ATOM 1247 O O . GLU A 1 155 ? 8.468 1.190 -19.148 1.00 98.00 155 GLU A O 1
ATOM 1252 N N . LEU A 1 156 ? 9.026 -0.586 -17.883 1.00 98.19 156 LEU A N 1
ATOM 1253 C CA . LEU A 1 156 ? 7.964 -0.387 -16.892 1.00 98.19 156 LEU A CA 1
ATOM 1254 C C . LEU A 1 156 ? 8.136 0.925 -16.117 1.00 98.19 156 LEU A C 1
ATOM 1256 O O . LEU A 1 156 ? 7.158 1.604 -15.803 1.00 98.19 156 LEU A O 1
ATOM 1260 N N . LEU A 1 157 ? 9.382 1.309 -15.833 1.00 98.06 157 LEU A N 1
ATOM 1261 C CA . LEU A 1 157 ? 9.693 2.586 -15.202 1.00 98.06 157 LEU A CA 1
ATOM 1262 C C . LEU A 1 157 ? 9.334 3.769 -16.108 1.00 98.06 157 LEU A C 1
ATOM 1264 O O . LEU A 1 157 ? 8.699 4.720 -15.648 1.00 98.06 157 LEU A O 1
ATOM 1268 N N . ALA A 1 158 ? 9.685 3.696 -17.394 1.00 97.00 158 ALA A N 1
ATOM 1269 C CA . ALA A 1 158 ? 9.318 4.715 -18.369 1.00 97.00 158 ALA A CA 1
ATOM 1270 C C . ALA A 1 158 ? 7.792 4.834 -18.503 1.00 97.00 158 ALA A C 1
ATOM 1272 O O . ALA A 1 158 ? 7.266 5.948 -18.512 1.00 97.00 158 ALA A O 1
ATOM 1273 N N . GLN A 1 159 ? 7.079 3.703 -18.532 1.00 96.75 159 GLN A N 1
ATOM 1274 C CA . GLN A 1 159 ? 5.617 3.668 -18.543 1.00 96.75 159 GLN A CA 1
ATOM 1275 C C . GLN A 1 159 ? 5.024 4.402 -17.333 1.00 96.75 159 GLN A C 1
ATOM 1277 O O . GLN A 1 159 ? 4.172 5.272 -17.510 1.00 96.75 159 GLN A O 1
ATOM 1282 N N . ALA A 1 160 ? 5.481 4.090 -16.116 1.00 97.19 160 ALA A N 1
ATOM 1283 C CA . ALA A 1 160 ? 4.994 4.741 -14.902 1.00 97.19 160 ALA A CA 1
ATOM 1284 C C . ALA A 1 160 ? 5.306 6.247 -14.887 1.00 97.19 160 ALA A C 1
ATOM 1286 O O . ALA A 1 160 ? 4.453 7.058 -14.531 1.00 97.19 160 ALA A O 1
ATOM 1287 N N . ASN A 1 161 ? 6.507 6.641 -15.319 1.00 96.38 161 ASN A N 1
ATOM 1288 C CA . ASN A 1 161 ? 6.922 8.042 -15.341 1.00 96.38 161 ASN A CA 1
ATOM 1289 C C . ASN A 1 161 ? 6.107 8.898 -16.328 1.00 96.38 161 ASN A C 1
ATOM 1291 O O . ASN A 1 161 ? 5.836 10.063 -16.041 1.00 96.38 161 ASN A O 1
ATOM 1295 N N . VAL A 1 162 ? 5.677 8.333 -17.464 1.00 95.56 162 VAL A N 1
ATOM 1296 C CA . VAL A 1 162 ? 4.822 9.035 -18.442 1.00 95.56 162 VAL A CA 1
ATOM 1297 C C . VAL A 1 162 ? 3.463 9.421 -17.851 1.00 95.56 162 VAL A C 1
ATOM 1299 O O . VAL A 1 162 ? 2.904 10.441 -18.252 1.00 95.56 162 VAL A O 1
ATOM 1302 N N . VAL A 1 163 ? 2.943 8.656 -16.885 1.00 94.31 163 VAL A N 1
ATOM 1303 C CA . VAL A 1 163 ? 1.670 8.979 -16.218 1.00 94.31 163 VAL A CA 1
ATOM 1304 C C . VAL A 1 163 ? 1.783 10.260 -15.383 1.00 94.31 163 VAL A C 1
ATOM 1306 O O . VAL A 1 163 ? 0.832 11.037 -15.319 1.00 94.31 163 VAL A O 1
ATOM 1309 N N . GLY A 1 164 ? 2.954 10.525 -14.795 1.00 89.56 164 GLY A N 1
ATOM 1310 C CA . GLY A 1 164 ? 3.182 11.678 -13.925 1.00 89.56 164 GLY A CA 1
ATOM 1311 C C . GLY A 1 164 ? 2.579 11.492 -12.525 1.00 89.56 164 GLY A C 1
ATOM 1312 O O . GLY A 1 164 ? 2.543 10.369 -12.027 1.00 89.56 164 GLY A O 1
ATOM 1313 N N . PRO A 1 165 ? 2.150 12.575 -11.849 1.00 87.62 165 PRO A N 1
ATOM 1314 C CA . PRO A 1 165 ? 1.456 12.475 -10.566 1.00 87.62 165 PRO A CA 1
ATOM 1315 C C . PRO A 1 165 ? 0.113 11.743 -10.699 1.00 87.62 165 PRO A C 1
ATOM 1317 O O . PRO A 1 165 ? -0.682 12.082 -11.577 1.00 87.62 165 PRO A O 1
ATOM 1320 N N . PHE A 1 166 ? -0.149 10.804 -9.789 1.00 82.81 166 PHE A N 1
ATOM 1321 C CA . PHE A 1 166 ? -1.388 10.026 -9.686 1.00 82.81 166 PHE A CA 1
ATOM 1322 C C . PHE A 1 166 ? -1.911 9.970 -8.247 1.00 82.81 166 PHE A C 1
ATOM 1324 O O . PHE A 1 166 ? -1.092 10.067 -7.302 1.00 82.81 166 PHE A O 1
#

pLDDT: mean 95.83, std 4.12, range [58.38, 98.69]